Protein AF-A0A1R4EG35-F1 (afdb_monomer)

pLDDT: mean 75.97, std 17.66, range [34.5, 93.19]

Structure (mmCIF, N/CA/C/O backbone):
data_AF-A0A1R4EG35-F1
#
_entry.id   AF-A0A1R4EG35-F1
#
loop_
_atom_site.group_PDB
_atom_site.id
_atom_site.type_symbol
_atom_site.label_atom_id
_atom_site.label_alt_id
_atom_site.label_comp_id
_atom_site.label_asym_id
_atom_site.label_entity_id
_atom_site.label_seq_id
_atom_site.pdbx_PDB_ins_code
_atom_site.Cartn_x
_atom_site.Cartn_y
_atom_site.Cartn_z
_atom_site.occupancy
_atom_site.B_iso_or_equiv
_atom_site.auth_seq_id
_atom_site.auth_comp_id
_atom_site.auth_asym_id
_atom_site.auth_atom_id
_atom_site.pdbx_PDB_model_num
ATOM 1 N N . MET A 1 1 ? -50.763 43.560 3.212 1.00 39.41 1 MET A N 1
ATOM 2 C CA . MET A 1 1 ? -51.049 42.109 3.233 1.00 39.41 1 MET A CA 1
ATOM 3 C C . MET A 1 1 ? -49.767 41.361 3.568 1.00 39.41 1 MET A C 1
ATOM 5 O O . MET A 1 1 ? -48.828 41.402 2.789 1.00 39.41 1 MET A O 1
ATOM 9 N N . ASN A 1 2 ? -49.725 40.749 4.751 1.00 39.97 2 ASN A N 1
ATOM 10 C CA . ASN A 1 2 ? -48.693 39.807 5.193 1.00 39.97 2 ASN A CA 1
ATOM 11 C C . ASN A 1 2 ? -48.804 38.475 4.436 1.00 39.97 2 ASN A C 1
ATOM 13 O O . ASN A 1 2 ? -49.925 37.989 4.285 1.00 39.97 2 ASN A O 1
ATOM 17 N N . ARG A 1 3 ? -47.665 37.865 4.067 1.00 36.78 3 ARG A N 1
ATOM 18 C CA . ARG A 1 3 ? -47.423 36.406 3.938 1.00 36.78 3 ARG A CA 1
ATOM 19 C C . ARG A 1 3 ? -45.924 36.141 3.642 1.00 36.78 3 ARG A C 1
ATOM 21 O O . ARG A 1 3 ? -45.249 37.058 3.195 1.00 36.78 3 ARG A O 1
ATOM 28 N N . PRO A 1 4 ? -45.377 34.961 3.986 1.00 45.25 4 PRO A N 1
ATOM 29 C CA . PRO A 1 4 ? -44.383 34.821 5.052 1.00 45.25 4 PRO A CA 1
ATOM 30 C C . PRO A 1 4 ? -43.023 34.286 4.569 1.00 45.25 4 PRO A C 1
ATOM 32 O O . PRO A 1 4 ? -42.873 33.850 3.432 1.00 45.25 4 PRO A O 1
ATOM 35 N N . GLY A 1 5 ? -42.040 34.328 5.474 1.00 39.66 5 GLY A N 1
ATOM 36 C CA . GLY A 1 5 ? -40.664 33.894 5.252 1.00 39.66 5 GLY A CA 1
ATOM 37 C C . GLY A 1 5 ? -40.528 32.448 4.776 1.00 39.66 5 GLY A C 1
ATOM 38 O O . GLY A 1 5 ? -41.145 31.531 5.318 1.00 39.66 5 GLY A O 1
ATOM 39 N N . ILE A 1 6 ? -39.663 32.266 3.780 1.00 49.47 6 ILE A N 1
ATOM 40 C CA . ILE A 1 6 ? -39.140 30.962 3.386 1.00 49.47 6 ILE A CA 1
ATOM 41 C C . ILE A 1 6 ? -37.965 30.664 4.312 1.00 49.47 6 ILE A C 1
ATOM 43 O O . ILE A 1 6 ? -36.889 31.253 4.226 1.00 49.47 6 ILE A O 1
ATOM 47 N N . VAL A 1 7 ? -38.250 29.779 5.254 1.00 43.41 7 VAL A N 1
ATOM 48 C CA . VAL A 1 7 ? -37.307 29.097 6.129 1.00 43.41 7 VAL A CA 1
ATOM 49 C C . VAL A 1 7 ? -36.676 27.946 5.343 1.00 43.41 7 VAL A C 1
ATOM 51 O O . VAL A 1 7 ? -37.402 27.168 4.736 1.00 43.41 7 VAL A O 1
ATOM 54 N N . GLY A 1 8 ? -35.351 27.820 5.434 1.00 44.25 8 GLY A N 1
ATOM 55 C CA . GLY A 1 8 ? -34.644 26.537 5.392 1.00 44.25 8 GLY A CA 1
ATOM 56 C C . GLY A 1 8 ? -34.370 25.916 4.021 1.00 44.25 8 GLY A C 1
ATOM 57 O O . GLY A 1 8 ? -35.209 25.219 3.476 1.00 44.25 8 GLY A O 1
ATOM 58 N N . ASP A 1 9 ? -33.129 26.044 3.553 1.00 34.50 9 ASP A N 1
ATOM 59 C CA . ASP A 1 9 ? -32.243 24.871 3.496 1.00 34.50 9 ASP A CA 1
ATOM 60 C C . ASP A 1 9 ? -30.793 25.364 3.572 1.00 34.50 9 ASP A C 1
ATOM 62 O O . ASP A 1 9 ? -30.052 25.448 2.594 1.00 34.50 9 ASP A O 1
ATOM 66 N N . SER A 1 10 ? -30.395 25.796 4.770 1.00 45.22 10 SER A N 1
ATOM 67 C CA . SER A 1 10 ? -28.976 25.829 5.096 1.00 45.22 10 SER A 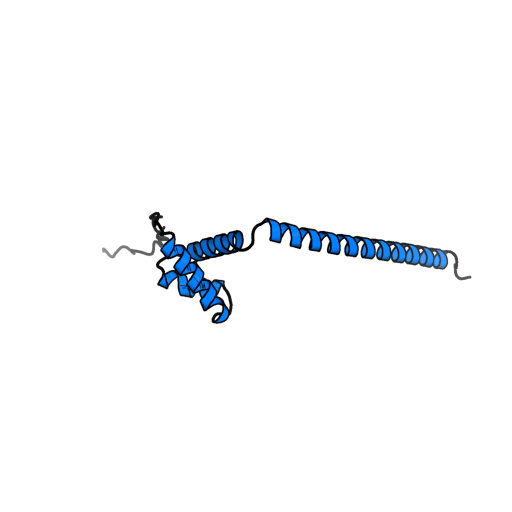CA 1
ATOM 68 C C . SER A 1 10 ? -28.558 24.372 5.221 1.00 45.22 10 SER A C 1
ATOM 70 O O . SER A 1 10 ? -28.737 23.778 6.285 1.00 45.22 10 SER A O 1
ATOM 72 N N . THR A 1 11 ? -28.024 23.798 4.142 1.00 45.78 11 THR A N 1
ATOM 73 C CA . THR A 1 11 ? -27.268 22.546 4.177 1.00 45.78 11 THR A CA 1
ATOM 74 C C . THR A 1 11 ? -26.008 22.785 5.017 1.00 45.78 11 THR A C 1
ATOM 76 O O . THR A 1 11 ? -24.897 22.970 4.519 1.00 45.78 11 THR A O 1
ATOM 79 N N . LEU A 1 12 ? -26.200 22.865 6.333 1.00 41.12 12 LEU A N 1
ATOM 80 C CA . LEU A 1 12 ? -25.145 22.808 7.319 1.00 41.12 12 LEU A CA 1
ATOM 81 C C . LEU A 1 12 ? -24.588 21.397 7.214 1.00 41.12 12 LEU A C 1
ATOM 83 O O . LEU A 1 12 ? -25.203 20.432 7.662 1.00 41.12 12 LEU A O 1
ATOM 87 N N . GLN A 1 13 ? -23.421 21.289 6.582 1.00 41.00 13 GLN A N 1
ATOM 88 C CA . GLN A 1 13 ? -22.506 20.198 6.862 1.00 41.00 13 GLN A CA 1
ATOM 89 C C . GLN A 1 13 ? -22.310 20.222 8.376 1.00 41.00 13 GLN A C 1
ATOM 91 O O . GLN A 1 13 ? -21.655 21.109 8.926 1.00 41.00 13 GLN A O 1
ATOM 96 N N . GLU A 1 14 ? -23.009 19.319 9.060 1.00 42.72 14 GLU A N 1
ATOM 97 C CA . GLU A 1 14 ? -22.844 19.095 10.479 1.00 42.72 14 GLU A CA 1
ATOM 98 C C . GLU A 1 14 ? -21.428 18.558 10.641 1.00 42.72 14 GLU A C 1
ATOM 100 O O . GLU A 1 14 ? -21.136 17.379 10.442 1.00 42.72 14 GLU A O 1
ATOM 105 N N . ASN A 1 15 ? -20.517 19.489 10.907 1.00 39.00 15 ASN A N 1
ATOM 106 C CA . ASN A 1 15 ? -19.141 19.220 11.261 1.00 39.00 15 ASN A CA 1
ATOM 107 C C . ASN A 1 15 ? -19.210 18.472 12.589 1.00 39.00 15 ASN A C 1
ATOM 109 O O . ASN A 1 15 ? -19.278 19.078 13.661 1.00 39.00 15 ASN A O 1
ATOM 113 N N . THR A 1 16 ? -19.286 17.145 12.507 1.00 53.00 16 THR A N 1
ATOM 114 C CA . THR A 1 16 ? -19.338 16.257 13.657 1.00 53.00 16 THR A CA 1
ATOM 115 C C . THR A 1 16 ? -18.134 16.559 14.527 1.00 53.00 16 THR A C 1
ATOM 117 O O . THR A 1 16 ? -16.995 16.249 14.174 1.00 53.00 16 THR A O 1
ATOM 120 N N . THR A 1 17 ? -18.410 17.218 15.647 1.00 42.56 17 THR A N 1
ATOM 121 C CA . THR A 1 17 ? -17.486 17.477 16.744 1.00 42.56 17 THR A CA 1
ATOM 122 C C . THR A 1 17 ? -16.549 16.283 16.923 1.00 42.56 17 THR A C 1
ATOM 124 O O . THR A 1 17 ? -16.991 15.160 17.183 1.00 42.56 17 THR A O 1
ATOM 127 N N . MET A 1 18 ? -15.244 16.505 16.731 1.00 47.56 18 MET A N 1
ATOM 128 C CA . MET A 1 18 ? -14.215 15.496 16.973 1.00 47.56 18 MET A CA 1
ATOM 129 C C . MET A 1 18 ? -14.132 15.223 18.478 1.00 47.56 18 MET A C 1
ATOM 131 O O . MET A 1 18 ? -1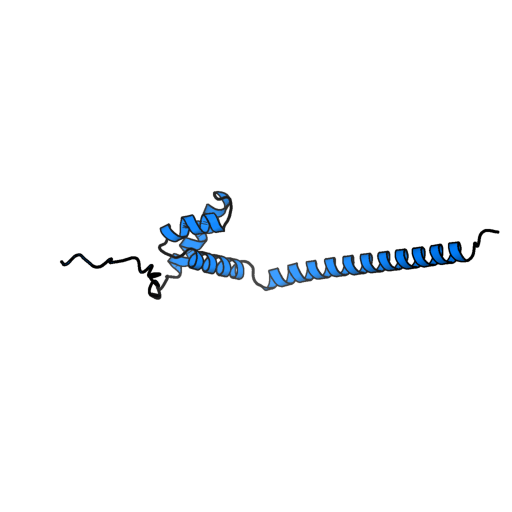3.228 15.672 19.175 1.00 47.56 18 MET A O 1
ATOM 135 N N . LYS A 1 19 ? -15.106 14.470 18.994 1.00 48.81 19 LYS A N 1
ATOM 136 C CA . LYS A 1 19 ? -14.999 13.780 20.270 1.00 48.81 19 LYS A CA 1
ATOM 137 C C . LYS A 1 19 ? -13.867 12.781 20.076 1.00 48.81 19 LYS A C 1
ATOM 139 O O . LYS A 1 19 ? -14.017 11.831 19.307 1.00 48.81 19 LYS A O 1
ATOM 144 N N . THR A 1 20 ? -12.733 13.011 20.731 1.00 49.38 20 THR A N 1
ATOM 145 C CA . THR A 1 20 ? -11.642 12.040 20.821 1.00 49.38 20 THR A CA 1
ATOM 146 C C . THR A 1 20 ? -12.199 10.803 21.517 1.00 49.38 20 THR A C 1
ATOM 148 O O . THR A 1 20 ? -1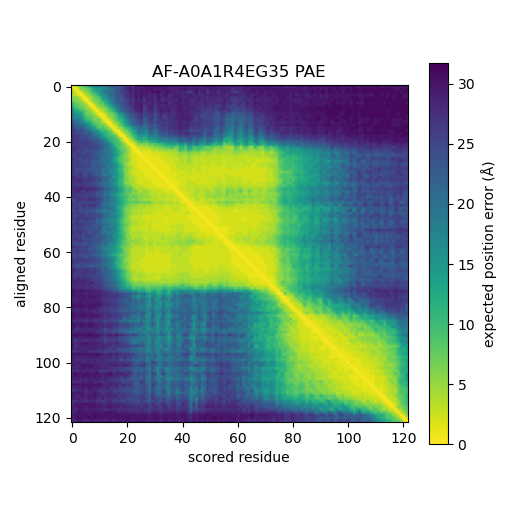2.197 10.692 22.739 1.00 49.38 20 THR A O 1
ATOM 151 N N . ARG A 1 21 ? -12.801 9.897 20.744 1.00 60.34 21 ARG A N 1
ATOM 152 C CA . ARG A 1 21 ? -13.257 8.608 21.246 1.00 60.34 21 ARG A CA 1
ATOM 153 C C . ARG A 1 21 ? -11.987 7.841 21.579 1.00 60.34 21 ARG A C 1
ATOM 155 O O . ARG A 1 21 ? -11.249 7.439 20.681 1.00 60.34 21 ARG A O 1
ATOM 162 N N . ASN A 1 22 ? -11.693 7.701 22.866 1.00 66.00 22 ASN A N 1
ATOM 163 C CA . ASN A 1 22 ? -10.603 6.865 23.343 1.00 66.00 22 ASN A CA 1
ATOM 164 C C . ASN A 1 22 ? -10.939 5.406 23.018 1.00 66.00 22 ASN A C 1
ATOM 166 O O . ASN A 1 22 ? -11.572 4.706 23.800 1.00 66.00 22 ASN A O 1
ATOM 170 N N . TYR A 1 23 ? -10.549 4.957 21.826 1.00 75.62 23 TYR A N 1
ATOM 171 C CA . TYR A 1 23 ? -10.675 3.561 21.436 1.00 75.62 23 TYR A CA 1
ATOM 172 C C . TYR A 1 23 ? -9.648 2.734 22.208 1.00 75.62 23 TYR A C 1
ATOM 174 O O . TYR A 1 23 ? -8.438 2.955 22.065 1.00 75.62 23 TYR A O 1
ATOM 182 N N . THR A 1 24 ? -10.129 1.785 23.011 1.00 83.81 24 THR A N 1
ATOM 183 C CA . THR A 1 24 ? -9.272 0.873 23.773 1.00 83.81 24 THR A CA 1
ATOM 184 C C . THR A 1 24 ? -8.473 -0.029 22.826 1.00 83.81 24 THR A C 1
ATOM 186 O O . THR A 1 24 ? -8.919 -0.300 21.705 1.00 83.81 24 THR A O 1
ATOM 189 N N . PRO A 1 25 ? -7.279 -0.497 23.229 1.00 82.56 25 PRO A N 1
ATOM 190 C CA . PRO A 1 25 ? -6.491 -1.420 22.410 1.00 82.56 25 PRO A CA 1
ATOM 191 C C . PRO A 1 25 ? -7.269 -2.698 22.064 1.00 82.56 25 PRO A C 1
ATOM 193 O O . PRO A 1 25 ? -7.209 -3.145 20.922 1.00 82.56 25 PRO A O 1
ATOM 196 N N . GLU A 1 26 ? -8.083 -3.211 22.990 1.00 85.38 26 GLU A N 1
ATOM 197 C CA . GLU A 1 26 ? -8.948 -4.376 22.764 1.00 85.38 26 GLU A CA 1
ATOM 198 C C . GLU A 1 26 ? -9.981 -4.141 21.656 1.00 85.38 26 GLU A C 1
ATOM 200 O O . GLU A 1 26 ? -10.176 -5.000 20.797 1.00 85.38 26 GLU A O 1
ATOM 205 N N . MET A 1 27 ? -10.614 -2.960 21.616 1.00 86.62 27 MET A N 1
ATOM 206 C CA . MET A 1 27 ? -11.542 -2.614 20.534 1.00 86.62 27 MET A CA 1
ATOM 207 C C . MET A 1 27 ? -10.835 -2.571 19.181 1.00 86.62 27 MET A C 1
ATOM 209 O O . MET A 1 27 ? -11.382 -3.057 18.191 1.00 86.62 27 MET A O 1
ATOM 213 N N . LYS A 1 28 ? -9.622 -2.005 19.132 1.00 87.69 28 LYS A N 1
ATOM 214 C CA . LYS A 1 28 ? -8.826 -1.930 17.899 1.00 87.69 28 LYS A CA 1
ATOM 215 C C . LYS A 1 28 ? -8.470 -3.321 17.396 1.00 87.69 28 LYS A C 1
ATOM 217 O O . LYS A 1 28 ? -8.671 -3.612 16.221 1.00 87.69 28 LYS A O 1
ATOM 222 N N . GLU A 1 29 ? -7.980 -4.178 18.284 1.00 86.62 29 GLU A N 1
ATOM 223 C CA . GLU A 1 29 ? -7.582 -5.538 17.933 1.00 86.62 29 GLU A CA 1
ATOM 224 C C . GLU A 1 29 ? -8.779 -6.377 17.483 1.00 86.62 29 GLU A C 1
ATOM 226 O O . GLU A 1 29 ? -8.719 -7.025 16.440 1.00 86.62 29 GLU A O 1
ATOM 231 N N . ARG A 1 30 ? -9.906 -6.289 18.199 1.00 90.00 30 ARG A N 1
ATOM 232 C CA . ARG A 1 30 ? -11.153 -6.958 17.815 1.00 90.00 30 ARG A CA 1
ATOM 233 C C . ARG A 1 30 ? -11.647 -6.507 16.441 1.00 90.00 30 ARG A C 1
ATOM 235 O O . ARG A 1 30 ? -12.071 -7.341 15.647 1.00 90.00 30 ARG A O 1
ATOM 242 N N . ALA A 1 31 ? -11.597 -5.207 16.158 1.00 90.69 31 ALA A N 1
ATOM 243 C CA . ALA A 1 31 ? -12.047 -4.659 14.883 1.00 90.69 31 ALA A CA 1
ATOM 244 C C . ALA A 1 31 ? -11.163 -5.109 13.713 1.00 90.69 31 ALA A C 1
ATOM 246 O O . ALA A 1 31 ? -11.674 -5.460 12.652 1.00 90.69 31 ALA A O 1
ATOM 247 N N . VAL A 1 32 ? -9.842 -5.128 13.913 1.00 90.19 32 VAL A N 1
ATOM 248 C CA . VAL A 1 32 ? -8.887 -5.605 12.906 1.00 90.19 32 VAL A CA 1
ATOM 249 C C . VAL A 1 32 ? -9.022 -7.113 12.690 1.00 90.19 32 VAL A C 1
ATOM 251 O O . VAL A 1 32 ? -9.048 -7.544 11.542 1.00 90.19 32 VAL A O 1
ATOM 254 N N . ARG A 1 33 ? -9.186 -7.907 13.755 1.00 90.19 33 ARG A N 1
ATOM 255 C CA . ARG A 1 33 ? -9.417 -9.358 13.657 1.00 90.19 33 ARG A CA 1
ATOM 256 C C . ARG A 1 33 ? -10.667 -9.665 12.835 1.00 90.19 33 ARG A C 1
ATOM 258 O O . ARG A 1 33 ? -10.573 -10.365 11.835 1.00 90.19 33 ARG A O 1
ATOM 265 N N . MET A 1 34 ? -11.783 -9.020 13.175 1.00 92.00 34 MET A N 1
ATOM 266 C CA . MET A 1 34 ? -13.043 -9.166 12.445 1.00 92.00 34 MET A CA 1
ATOM 267 C C . MET A 1 34 ? -12.910 -8.772 10.966 1.00 92.00 34 MET A C 1
ATOM 269 O O . MET A 1 34 ? -13.524 -9.397 10.108 1.00 92.00 34 MET A O 1
ATOM 273 N N . LEU A 1 35 ? -12.105 -7.752 10.650 1.00 90.62 35 LEU A N 1
ATOM 274 C CA . LEU A 1 35 ? -11.822 -7.362 9.268 1.00 90.62 35 LEU A CA 1
ATOM 275 C C . LEU A 1 35 ? -11.001 -8.403 8.509 1.00 90.62 35 LEU A C 1
ATOM 277 O O . LEU A 1 35 ? -11.275 -8.630 7.335 1.00 90.62 35 LEU A O 1
ATOM 281 N N . ILE A 1 36 ? -10.011 -9.018 9.154 1.00 89.19 36 ILE A N 1
ATOM 282 C CA . ILE A 1 36 ? -9.180 -10.058 8.538 1.00 89.19 36 ILE A CA 1
ATOM 283 C C . ILE A 1 36 ? -10.008 -11.314 8.263 1.00 89.19 36 ILE A C 1
ATOM 285 O O . ILE A 1 36 ? -9.873 -11.883 7.184 1.00 89.19 36 ILE A O 1
ATOM 289 N N . GLU A 1 37 ? -10.864 -11.710 9.206 1.00 88.44 37 GLU A N 1
ATOM 290 C CA . GLU A 1 37 ? -11.768 -12.858 9.063 1.00 88.44 37 GLU A CA 1
ATOM 291 C C . GLU A 1 37 ? -12.786 -12.629 7.946 1.00 88.44 37 GLU A C 1
ATOM 293 O O . GLU A 1 37 ? -12.986 -13.494 7.106 1.00 88.44 37 GLU A O 1
ATOM 298 N N . ALA A 1 38 ? -13.378 -11.435 7.894 1.00 87.81 38 ALA A N 1
ATOM 299 C CA . ALA A 1 38 ? -14.402 -11.124 6.910 1.00 87.81 38 ALA A CA 1
ATOM 300 C C . ALA A 1 38 ? -13.838 -10.744 5.533 1.00 87.81 38 ALA A C 1
ATOM 302 O O . ALA A 1 38 ? -14.616 -10.566 4.607 1.00 87.81 38 ALA A O 1
ATOM 303 N N . LYS A 1 39 ? -12.522 -10.547 5.353 1.00 86.25 39 LYS A N 1
ATOM 304 C CA . LYS A 1 39 ? -11.986 -9.974 4.100 1.00 86.25 39 LYS A CA 1
ATOM 305 C C . LYS A 1 39 ? -12.330 -10.807 2.860 1.00 86.25 39 LYS A C 1
ATOM 307 O O . LYS A 1 39 ? -12.476 -10.224 1.791 1.00 86.25 39 LYS A O 1
ATOM 312 N N . ASP A 1 40 ? -12.424 -12.127 3.018 1.00 85.75 40 ASP A N 1
ATOM 313 C CA . ASP A 1 40 ? -12.644 -13.084 1.930 1.00 85.75 40 ASP A CA 1
ATOM 314 C C . ASP A 1 40 ? -14.132 -13.185 1.540 1.00 85.75 40 ASP A C 1
ATOM 316 O O . ASP A 1 40 ? -14.450 -13.576 0.420 1.00 85.75 40 ASP A O 1
ATOM 320 N N . ASP A 1 41 ? -15.043 -12.742 2.415 1.00 89.88 41 ASP A N 1
ATOM 321 C CA . ASP A 1 41 ? -16.490 -12.694 2.160 1.00 89.88 41 ASP A CA 1
ATOM 322 C C . ASP A 1 41 ? -16.932 -11.449 1.368 1.00 89.88 41 ASP A C 1
ATOM 324 O O . ASP A 1 41 ? -18.086 -11.347 0.946 1.00 89.88 41 ASP A O 1
ATOM 328 N N . TYR A 1 42 ? -16.043 -10.466 1.174 1.00 90.12 42 TYR A N 1
ATOM 329 C CA . TYR A 1 42 ? -16.351 -9.220 0.467 1.00 90.12 42 TYR A CA 1
ATOM 330 C C . TYR A 1 42 ? -15.487 -9.056 -0.787 1.00 90.12 42 TYR A C 1
ATOM 332 O O . TYR A 1 42 ? -14.311 -9.408 -0.792 1.00 90.12 42 TYR A O 1
ATOM 340 N N . PRO A 1 43 ? -16.003 -8.384 -1.834 1.00 87.31 43 PRO A N 1
ATOM 341 C CA . PRO A 1 43 ? -15.261 -8.161 -3.079 1.00 87.31 43 PRO A CA 1
ATOM 342 C C . PRO A 1 43 ? -14.035 -7.249 -2.914 1.00 87.31 43 PRO A C 1
ATOM 344 O O . PRO A 1 43 ? -13.227 -7.107 -3.828 1.00 87.31 43 PRO A O 1
ATOM 347 N N . SER A 1 44 ? -13.915 -6.538 -1.789 1.00 89.50 44 SER A N 1
ATOM 348 C CA . SER A 1 44 ? -12.800 -5.631 -1.515 1.00 89.50 44 SER A CA 1
ATOM 349 C C . SER A 1 44 ? -12.669 -5.360 -0.021 1.00 89.50 44 SER A C 1
ATOM 351 O O . SER A 1 44 ? -13.675 -5.194 0.674 1.00 89.50 44 SER A O 1
ATOM 353 N N . THR A 1 45 ? -11.436 -5.142 0.449 1.00 87.31 45 THR A N 1
ATOM 354 C CA . THR A 1 45 ? -11.148 -4.732 1.836 1.00 87.31 45 THR A CA 1
ATOM 355 C C . THR A 1 45 ? -11.929 -3.482 2.238 1.00 87.31 45 THR A C 1
ATOM 357 O O . THR A 1 45 ? -12.431 -3.392 3.351 1.00 87.31 45 THR A O 1
ATOM 360 N N . TRP A 1 46 ? -12.091 -2.516 1.328 1.00 90.50 46 TRP A N 1
ATOM 361 C CA . TRP A 1 46 ? -12.868 -1.303 1.600 1.00 90.50 46 TRP A CA 1
ATOM 362 C C . TRP A 1 46 ? -14.361 -1.578 1.832 1.00 90.50 46 TRP A C 1
ATOM 364 O O . TRP A 1 46 ? -14.989 -0.906 2.649 1.00 90.50 46 TRP A O 1
ATOM 374 N N . SER A 1 47 ? -14.922 -2.585 1.156 1.00 91.25 47 SER A N 1
ATOM 375 C CA . SER A 1 47 ? -16.313 -3.002 1.354 1.00 91.25 47 SER A CA 1
ATOM 376 C C . SER A 1 47 ? -16.488 -3.668 2.724 1.00 91.25 47 SER A C 1
ATOM 378 O O . SER A 1 47 ? -17.365 -3.273 3.492 1.00 91.25 47 SER A O 1
ATOM 380 N N . ALA A 1 48 ? -15.560 -4.555 3.102 1.00 92.12 48 ALA A N 1
ATOM 381 C CA . ALA A 1 48 ? -15.513 -5.143 4.441 1.00 92.12 48 ALA A CA 1
ATOM 382 C C . ALA A 1 48 ? -15.352 -4.072 5.543 1.00 92.12 48 ALA A C 1
ATOM 384 O O . ALA A 1 48 ? -16.077 -4.083 6.536 1.00 92.12 48 ALA A O 1
ATOM 385 N N . ILE A 1 49 ? -14.471 -3.081 5.344 1.00 92.50 49 ILE A N 1
ATOM 386 C CA . ILE A 1 49 ? -14.280 -1.954 6.276 1.00 92.50 49 ILE A CA 1
ATOM 387 C C . ILE A 1 49 ? -15.587 -1.178 6.475 1.00 92.50 49 ILE A C 1
ATOM 389 O O . ILE A 1 49 ? -15.960 -0.898 7.615 1.00 92.50 49 ILE A O 1
ATOM 393 N N . LYS A 1 50 ? -16.298 -0.844 5.391 1.00 92.25 50 LYS A N 1
ATOM 394 C CA . LYS A 1 50 ? -17.590 -0.143 5.471 1.00 92.25 50 LYS A CA 1
ATOM 395 C C . LYS A 1 50 ? -18.647 -0.956 6.215 1.00 92.25 50 LYS A C 1
ATOM 397 O O . LYS A 1 50 ? -19.431 -0.371 6.954 1.00 92.25 50 LYS A O 1
ATOM 402 N N . ALA A 1 51 ? -18.655 -2.277 6.046 1.00 89.81 51 ALA A N 1
ATOM 403 C CA . ALA A 1 51 ? -19.600 -3.166 6.714 1.00 89.81 51 ALA A CA 1
ATOM 404 C C . ALA A 1 51 ? -19.286 -3.379 8.210 1.00 89.81 51 ALA A C 1
ATOM 406 O O . ALA A 1 51 ? -20.199 -3.579 9.012 1.00 89.81 51 ALA A O 1
ATOM 407 N N . ILE A 1 52 ? -18.009 -3.337 8.602 1.00 90.25 52 ILE A N 1
ATOM 408 C CA . ILE A 1 52 ? -17.556 -3.644 9.971 1.00 90.25 52 ILE A CA 1
ATOM 409 C C . ILE A 1 52 ? -17.458 -2.398 10.854 1.00 90.25 52 ILE A C 1
ATOM 411 O O . ILE A 1 52 ? -17.802 -2.464 12.033 1.00 90.25 52 ILE A O 1
ATOM 415 N N . ALA A 1 53 ? -17.046 -1.254 10.307 1.00 89.69 53 ALA A N 1
ATOM 416 C CA . ALA A 1 53 ? -16.938 0.005 11.047 1.00 89.69 53 ALA A CA 1
ATOM 417 C C . ALA A 1 53 ? -18.188 0.358 11.893 1.00 89.69 53 ALA A C 1
ATOM 419 O O . ALA A 1 53 ? -18.027 0.613 13.093 1.00 89.69 53 ALA A O 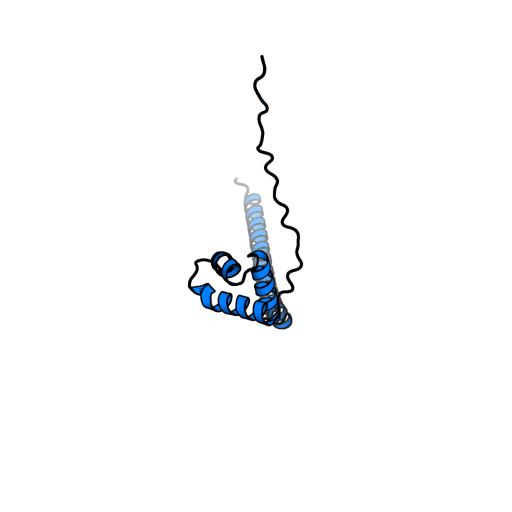1
ATOM 420 N N . PRO A 1 54 ? -19.431 0.286 11.362 1.00 89.19 54 PRO A N 1
ATOM 421 C CA . PRO A 1 54 ? -20.625 0.552 12.164 1.00 89.19 54 PRO A CA 1
ATOM 422 C C . PRO A 1 54 ? -20.851 -0.479 13.281 1.00 89.19 54 PRO A C 1
ATOM 424 O O . PRO A 1 54 ? -21.345 -0.105 14.340 1.00 89.19 54 PRO A O 1
ATOM 427 N N . LYS A 1 55 ? -20.436 -1.745 13.108 1.00 88.44 55 LYS A N 1
ATOM 428 C CA . LYS A 1 55 ? -20.576 -2.803 14.133 1.00 88.44 55 LYS A CA 1
ATOM 429 C C . LYS A 1 55 ? -19.691 -2.561 15.359 1.00 88.44 55 LYS A C 1
ATOM 431 O O . LYS A 1 55 ? -20.005 -3.025 16.449 1.00 88.44 55 LYS A O 1
ATOM 436 N N . ILE A 1 56 ? -18.584 -1.844 15.177 1.00 86.44 56 ILE A N 1
ATOM 437 C CA . ILE A 1 56 ? -17.625 -1.491 16.235 1.00 86.44 56 ILE A CA 1
ATOM 438 C C . ILE A 1 56 ? -17.912 -0.090 16.809 1.00 86.44 56 ILE A C 1
ATOM 440 O O . ILE A 1 56 ? -17.427 0.257 17.885 1.00 86.44 56 ILE A O 1
ATOM 444 N N . GLY A 1 57 ? -18.705 0.727 16.108 1.00 86.00 57 GLY A N 1
ATOM 445 C CA . GLY A 1 57 ? -18.980 2.116 16.486 1.00 86.00 57 GLY A CA 1
ATOM 446 C C . GLY A 1 57 ? -17.844 3.087 16.138 1.00 86.00 57 GLY A C 1
ATOM 447 O O . GLY A 1 57 ? -17.724 4.151 16.757 1.00 86.00 57 GLY A O 1
ATOM 448 N N . CYS A 1 58 ? -17.000 2.738 15.162 1.00 87.12 58 CYS A N 1
ATOM 449 C CA . CYS A 1 58 ? -15.931 3.595 14.650 1.00 87.12 58 CYS A CA 1
ATOM 450 C C . CYS A 1 58 ? -16.219 4.053 13.213 1.00 87.12 58 CYS A C 1
ATOM 452 O O . CYS A 1 58 ? -17.106 3.535 12.536 1.00 87.12 58 CYS A O 1
ATOM 454 N N . THR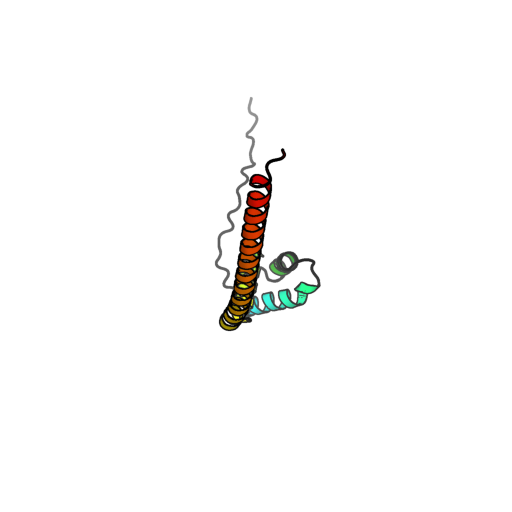 A 1 59 ? -15.478 5.055 12.736 1.00 88.81 59 THR A N 1
ATOM 455 C CA . THR A 1 59 ? -15.576 5.468 11.331 1.00 88.81 59 THR A CA 1
ATOM 456 C C . THR A 1 59 ? -14.797 4.498 10.433 1.00 88.81 59 THR A C 1
ATOM 458 O O . THR A 1 59 ? -13.766 3.965 10.861 1.00 88.81 59 THR A O 1
ATOM 461 N N . PRO A 1 60 ? -15.222 4.291 9.171 1.00 89.94 60 PRO A N 1
ATOM 462 C CA . PRO A 1 60 ? -14.486 3.473 8.202 1.00 89.94 60 PRO A CA 1
ATOM 463 C C . PRO A 1 60 ? -13.012 3.880 8.062 1.00 89.94 60 PRO A C 1
ATOM 465 O O . PRO A 1 60 ? -12.129 3.029 7.974 1.00 89.94 60 PRO A O 1
ATOM 468 N N . GLU A 1 61 ? -12.724 5.181 8.112 1.00 88.94 61 GLU A N 1
ATOM 469 C CA . GLU A 1 61 ? -11.356 5.705 8.050 1.00 88.94 61 GLU A CA 1
ATOM 470 C C . GLU A 1 61 ? -10.512 5.316 9.267 1.00 88.94 61 GLU A C 1
ATOM 472 O O . GLU A 1 61 ? -9.337 4.969 9.127 1.00 88.94 61 GLU A O 1
ATOM 477 N N . THR A 1 62 ? -11.119 5.299 10.456 1.00 89.94 62 THR A N 1
ATOM 478 C CA . THR A 1 62 ? -10.454 4.861 11.688 1.00 89.94 62 THR A CA 1
ATOM 479 C C . THR A 1 62 ? -10.059 3.387 11.591 1.00 89.94 62 THR A C 1
ATOM 481 O O . THR A 1 62 ? -8.909 3.035 11.859 1.00 89.94 62 THR A O 1
ATOM 484 N N . LEU A 1 63 ? -10.982 2.530 11.142 1.00 90.62 63 LEU A N 1
ATOM 485 C CA . LEU A 1 63 ? -10.717 1.102 10.959 1.00 90.62 63 LEU A CA 1
ATOM 486 C C . LEU A 1 63 ? -9.652 0.852 9.880 1.00 90.62 63 LEU A C 1
ATOM 488 O O . LEU A 1 63 ? -8.762 0.025 10.073 1.00 90.62 63 LEU A O 1
ATOM 492 N N . ARG A 1 64 ? -9.678 1.619 8.782 1.00 91.12 64 ARG A N 1
ATOM 493 C CA . ARG A 1 64 ? -8.631 1.580 7.750 1.00 91.12 64 ARG A CA 1
ATOM 494 C C . ARG A 1 64 ? -7.257 1.924 8.323 1.00 91.12 64 ARG A C 1
ATOM 496 O O . ARG A 1 64 ? -6.282 1.241 8.013 1.00 91.12 64 ARG A O 1
ATOM 503 N N . SER A 1 65 ? -7.174 2.965 9.152 1.00 90.44 65 SER A N 1
ATOM 504 C CA . SER A 1 65 ? -5.925 3.360 9.807 1.00 90.44 65 SER A CA 1
ATOM 505 C C . SER A 1 65 ? -5.397 2.250 10.719 1.00 90.44 65 SER A C 1
ATOM 507 O O . SER A 1 65 ? -4.215 1.915 10.661 1.00 90.44 65 SER A O 1
ATOM 509 N N . TRP A 1 66 ? -6.259 1.609 11.514 1.00 91.31 66 TRP A N 1
ATOM 510 C CA . TRP A 1 66 ? -5.847 0.491 12.370 1.00 91.31 66 TRP A CA 1
ATOM 511 C C . TRP A 1 66 ? -5.388 -0.728 11.579 1.00 91.31 66 TRP A C 1
ATOM 513 O O . TRP A 1 66 ? -4.366 -1.309 11.928 1.00 91.31 66 TRP A O 1
ATOM 523 N N . HIS A 1 67 ? -6.087 -1.074 10.497 1.00 89.31 67 HIS A N 1
ATOM 524 C CA . HIS A 1 67 ? -5.678 -2.157 9.606 1.00 89.31 67 HIS A CA 1
ATOM 525 C C . HIS A 1 67 ? -4.304 -1.884 8.984 1.00 89.31 67 HIS A C 1
ATOM 527 O O . HIS A 1 67 ? -3.441 -2.753 9.015 1.00 89.31 67 HIS A O 1
ATOM 533 N N . LYS A 1 68 ? -4.060 -0.660 8.4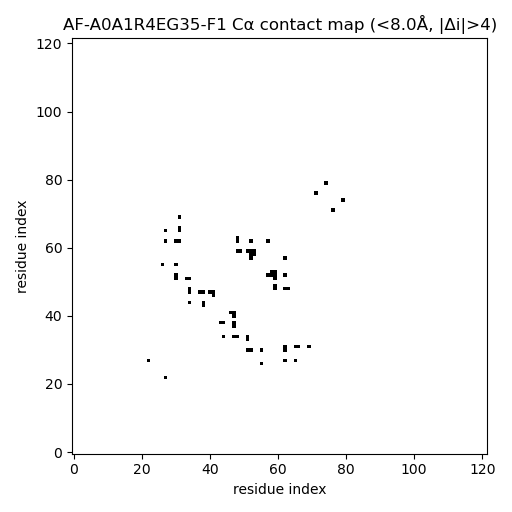94 1.00 87.25 68 LYS A N 1
ATOM 534 C CA . LYS A 1 68 ? -2.750 -0.265 7.959 1.00 87.25 68 LYS A CA 1
ATOM 535 C C . LYS A 1 68 ? -1.643 -0.425 9.010 1.00 87.25 68 LYS A C 1
ATOM 537 O O . LYS A 1 68 ? -0.680 -1.139 8.770 1.00 87.25 68 LYS A O 1
ATOM 542 N N . ASN A 1 69 ? -1.840 0.145 10.201 1.00 85.88 69 ASN A N 1
ATOM 543 C CA . ASN A 1 69 ? -0.887 0.018 11.308 1.00 85.88 69 ASN A CA 1
ATOM 544 C C . ASN A 1 69 ? -0.661 -1.441 11.739 1.00 85.88 69 ASN A C 1
ATOM 546 O O . ASN A 1 69 ? 0.414 -1.773 12.226 1.00 85.88 69 ASN A O 1
ATOM 550 N N . HIS A 1 70 ? -1.673 -2.304 11.621 1.00 86.25 70 HIS A N 1
ATOM 551 C CA . HIS A 1 70 ? -1.526 -3.729 11.896 1.00 86.25 70 HIS A CA 1
ATOM 552 C C . HIS A 1 70 ? -0.657 -4.403 10.833 1.00 86.25 70 HIS A C 1
ATOM 554 O O . HIS A 1 70 ? 0.312 -5.056 11.198 1.00 86.25 70 HIS A O 1
ATOM 560 N N . VAL A 1 71 ? -0.930 -4.173 9.544 1.00 82.62 71 VAL A N 1
ATOM 561 C CA . VAL A 1 71 ? -0.116 -4.699 8.436 1.00 82.62 71 VAL A CA 1
ATOM 562 C C . VAL A 1 71 ? 1.347 -4.269 8.580 1.00 82.62 71 VAL A C 1
ATOM 564 O O . VAL A 1 71 ? 2.230 -5.125 8.561 1.00 82.62 71 VAL A O 1
ATOM 567 N N . ASP A 1 72 ? 1.589 -2.983 8.848 1.00 77.88 72 ASP A N 1
ATOM 568 C CA . ASP A 1 72 ? 2.930 -2.415 9.055 1.00 77.88 72 ASP A CA 1
ATOM 569 C C . ASP A 1 72 ? 3.669 -3.041 10.261 1.00 77.88 72 ASP A C 1
ATOM 571 O O . ASP A 1 72 ? 4.896 -3.107 10.280 1.00 77.88 72 ASP A O 1
ATOM 575 N N . LYS A 1 73 ? 2.941 -3.515 11.285 1.00 76.62 73 LYS A N 1
ATOM 576 C CA . LYS A 1 73 ? 3.517 -4.233 12.439 1.00 76.62 73 LYS A CA 1
ATOM 577 C C . LYS A 1 73 ? 3.734 -5.718 12.165 1.00 76.62 73 LYS A C 1
ATOM 579 O O . LYS A 1 73 ? 4.697 -6.290 12.666 1.00 76.62 73 LYS A O 1
ATOM 584 N N . THR A 1 74 ? 2.827 -6.349 11.421 1.00 68.94 74 THR A N 1
ATOM 585 C CA . THR A 1 74 ? 2.902 -7.781 11.089 1.00 68.94 74 THR A CA 1
ATOM 586 C C . THR A 1 74 ? 3.964 -8.082 10.042 1.00 68.94 74 THR A C 1
ATOM 588 O O . THR A 1 74 ? 4.553 -9.158 10.070 1.00 68.94 74 THR A O 1
ATOM 591 N N . ILE A 1 75 ? 4.238 -7.133 9.144 1.00 62.28 75 ILE A N 1
ATOM 592 C CA . ILE A 1 75 ? 5.321 -7.224 8.176 1.00 62.28 75 ILE A CA 1
ATOM 593 C C . ILE A 1 75 ? 6.417 -6.276 8.666 1.00 62.28 75 ILE A C 1
ATOM 595 O O . ILE A 1 75 ? 6.357 -5.083 8.370 1.00 62.28 75 ILE A O 1
ATOM 599 N N . PRO A 1 76 ? 7.402 -6.752 9.449 1.00 57.56 76 PRO A N 1
ATOM 600 C CA . PRO A 1 76 ? 8.458 -5.878 9.932 1.00 57.56 76 PRO A CA 1
ATOM 601 C C . PRO A 1 76 ? 9.135 -5.213 8.731 1.00 57.56 76 PRO A C 1
ATOM 603 O O . PRO A 1 76 ? 9.483 -5.887 7.760 1.00 57.56 76 PRO A O 1
ATOM 606 N N . ALA A 1 77 ? 9.329 -3.894 8.804 1.00 58.41 77 ALA A N 1
ATOM 607 C CA . ALA A 1 77 ? 9.876 -3.072 7.721 1.00 58.41 77 ALA A CA 1
ATOM 608 C C . ALA A 1 77 ? 11.170 -3.642 7.103 1.00 58.41 77 ALA A C 1
ATOM 610 O O . ALA A 1 77 ? 11.437 -3.422 5.926 1.00 58.41 77 ALA A O 1
ATOM 611 N N . ASN A 1 78 ? 11.935 -4.429 7.868 1.00 56.91 78 ASN A N 1
ATOM 612 C CA . ASN A 1 78 ? 13.107 -5.161 7.393 1.00 56.91 78 ASN A CA 1
ATOM 613 C C . ASN A 1 78 ? 12.771 -6.176 6.277 1.00 56.91 78 ASN A C 1
ATOM 615 O O . ASN A 1 78 ? 13.410 -6.167 5.234 1.00 56.91 78 ASN A O 1
ATOM 619 N N . ILE A 1 79 ? 11.707 -6.972 6.420 1.00 57.97 79 ILE A N 1
ATOM 620 C CA . ILE A 1 79 ? 11.300 -7.969 5.411 1.00 57.97 79 ILE A CA 1
ATOM 621 C C . ILE A 1 79 ? 10.738 -7.284 4.151 1.00 57.97 79 ILE A C 1
ATOM 623 O O . ILE A 1 79 ? 10.984 -7.728 3.026 1.00 57.97 79 ILE A O 1
ATOM 627 N N . GLN A 1 80 ? 10.036 -6.154 4.306 1.00 59.47 80 GLN A N 1
ATOM 628 C CA . GLN A 1 80 ? 9.613 -5.345 3.155 1.00 59.47 80 GLN A CA 1
ATOM 629 C C . GLN A 1 80 ? 10.788 -4.668 2.448 1.00 59.47 80 GLN A C 1
ATOM 631 O O . GLN A 1 80 ? 10.775 -4.562 1.226 1.00 59.47 80 GLN A O 1
ATOM 636 N N . ALA A 1 81 ? 11.796 -4.198 3.183 1.00 60.38 81 ALA A N 1
ATOM 637 C CA . ALA A 1 81 ? 12.980 -3.582 2.595 1.00 60.38 81 ALA A CA 1
ATOM 638 C C . ALA A 1 81 ? 13.856 -4.618 1.876 1.00 60.38 81 ALA A C 1
ATOM 640 O O . ALA A 1 81 ? 14.313 -4.351 0.768 1.00 60.38 81 ALA A O 1
ATOM 641 N N . GLN A 1 82 ? 14.036 -5.807 2.461 1.00 60.75 82 GLN A N 1
ATOM 642 C CA . GLN A 1 82 ? 14.788 -6.906 1.850 1.00 60.75 82 GLN A CA 1
ATOM 643 C C . GLN A 1 82 ? 14.130 -7.377 0.546 1.00 60.75 82 GLN A C 1
ATOM 645 O O . GLN A 1 82 ? 14.773 -7.336 -0.500 1.00 60.75 82 GLN A O 1
ATOM 650 N N . SER A 1 83 ? 12.830 -7.696 0.570 1.00 65.88 83 SER A N 1
ATOM 651 C CA . SER A 1 83 ? 12.112 -8.138 -0.639 1.00 65.88 83 SER A CA 1
ATOM 652 C C . SER A 1 83 ? 12.041 -7.064 -1.733 1.00 65.88 83 SER A C 1
ATOM 654 O O . SER A 1 83 ? 12.153 -7.374 -2.921 1.00 65.88 83 SER A O 1
ATOM 656 N N . GLN A 1 84 ? 11.909 -5.784 -1.364 1.00 68.50 84 GLN A N 1
ATOM 657 C CA . GLN A 1 84 ? 11.943 -4.688 -2.335 1.00 68.50 84 GLN A CA 1
ATOM 658 C C . GLN A 1 84 ? 13.342 -4.467 -2.915 1.00 68.50 84 GLN A C 1
ATOM 660 O O . GLN A 1 84 ? 13.456 -4.249 -4.117 1.00 68.50 84 GLN A O 1
ATOM 665 N N . ALA A 1 85 ? 14.403 -4.554 -2.110 1.00 72.25 85 ALA A N 1
ATOM 666 C CA . ALA A 1 85 ? 15.775 -4.412 -2.595 1.00 72.25 85 ALA A CA 1
ATOM 667 C C . ALA A 1 85 ? 16.146 -5.520 -3.593 1.00 72.25 85 ALA A C 1
ATOM 669 O O . ALA A 1 85 ? 16.760 -5.243 -4.624 1.00 72.25 85 ALA A O 1
ATOM 670 N N . GLU A 1 86 ? 15.726 -6.759 -3.328 1.00 71.94 86 GLU A N 1
ATOM 671 C CA . GLU A 1 86 ? 15.902 -7.878 -4.257 1.00 71.94 86 GLU A CA 1
ATOM 672 C C . GLU A 1 86 ? 15.153 -7.641 -5.573 1.00 71.94 86 GLU A C 1
ATOM 674 O O . GLU A 1 86 ? 15.738 -7.766 -6.652 1.00 71.94 86 GLU A O 1
ATOM 679 N N . ARG A 1 87 ? 13.893 -7.193 -5.497 1.00 75.31 87 ARG A N 1
ATOM 680 C CA . ARG A 1 87 ? 13.095 -6.866 -6.684 1.00 75.31 87 ARG A CA 1
ATOM 681 C C . ARG A 1 87 ? 13.691 -5.715 -7.494 1.00 75.31 87 ARG A C 1
ATOM 683 O O . ARG A 1 87 ? 13.704 -5.785 -8.720 1.00 75.31 87 ARG A O 1
ATOM 690 N N . ILE A 1 88 ? 14.186 -4.671 -6.831 1.00 82.44 88 ILE A N 1
ATOM 691 C CA . ILE A 1 88 ? 14.840 -3.530 -7.483 1.00 82.44 88 ILE A CA 1
ATOM 692 C C . ILE A 1 88 ? 16.100 -3.999 -8.209 1.00 82.44 88 ILE A C 1
ATOM 694 O O . ILE A 1 88 ? 16.274 -3.683 -9.381 1.00 82.44 88 ILE A O 1
ATOM 698 N N . LYS A 1 89 ? 16.936 -4.815 -7.562 1.00 84.38 89 LYS A N 1
ATOM 699 C CA . LYS A 1 89 ? 18.172 -5.331 -8.161 1.00 84.38 89 LYS A CA 1
ATOM 700 C C . LYS A 1 89 ? 17.912 -6.175 -9.413 1.00 84.38 89 LYS A C 1
ATOM 702 O O . LYS A 1 89 ? 18.653 -6.058 -10.390 1.00 84.38 89 LYS A O 1
ATOM 707 N N . GLU A 1 90 ? 16.876 -7.013 -9.392 1.00 79.75 90 GLU A N 1
ATOM 708 C CA . GLU A 1 90 ? 16.442 -7.787 -10.561 1.00 79.75 90 GLU A CA 1
ATOM 709 C C . GLU A 1 90 ? 15.976 -6.864 -11.696 1.00 79.75 90 GLU A C 1
ATOM 711 O O . GLU A 1 90 ? 16.479 -6.953 -12.816 1.00 79.75 90 GLU A O 1
ATOM 716 N N . LEU A 1 91 ? 15.096 -5.906 -11.390 1.00 84.94 91 LEU A N 1
ATOM 717 C CA . LEU A 1 91 ? 14.582 -4.948 -12.373 1.00 84.94 91 LEU A CA 1
ATOM 718 C C . LEU A 1 91 ? 15.683 -4.063 -12.972 1.00 84.94 91 LEU A C 1
ATOM 720 O O . LEU A 1 91 ? 15.630 -3.722 -14.154 1.00 84.94 91 LEU A O 1
ATOM 724 N N . GLU A 1 92 ? 16.687 -3.679 -12.184 1.00 86.31 92 GLU A N 1
ATOM 725 C CA . GLU A 1 92 ? 17.846 -2.924 -12.662 1.00 86.31 92 GLU A CA 1
ATOM 726 C C . GLU A 1 92 ? 18.738 -3.757 -13.584 1.00 86.31 92 GLU A C 1
ATOM 728 O O . GLU A 1 92 ? 19.287 -3.230 -14.556 1.00 86.31 92 GLU A O 1
ATOM 733 N N . ARG A 1 93 ? 18.893 -5.056 -13.301 1.00 88.75 93 ARG A N 1
ATOM 734 C CA . ARG A 1 93 ? 19.613 -5.977 -14.184 1.00 88.75 93 ARG A CA 1
ATOM 735 C C . ARG A 1 93 ? 18.897 -6.096 -15.526 1.00 88.75 93 ARG A C 1
ATOM 737 O O . ARG A 1 93 ? 19.525 -5.834 -16.550 1.00 88.75 93 ARG A O 1
ATOM 744 N N . GLU A 1 94 ? 17.597 -6.367 -15.498 1.00 85.00 94 GLU A N 1
ATOM 745 C CA . GLU A 1 94 ? 16.772 -6.472 -16.701 1.00 85.00 94 GLU A CA 1
ATOM 746 C C . GLU A 1 94 ? 16.805 -5.166 -17.513 1.00 85.00 94 GLU A C 1
ATOM 748 O O . GLU A 1 94 ? 17.035 -5.177 -18.721 1.00 85.00 94 GLU A O 1
ATOM 753 N N . ASN A 1 95 ? 16.704 -4.006 -16.853 1.00 91.12 95 ASN A N 1
ATOM 754 C CA . ASN A 1 95 ? 16.819 -2.710 -17.526 1.00 91.12 95 ASN A CA 1
ATOM 755 C C . ASN A 1 95 ? 18.177 -2.499 -18.205 1.00 91.12 95 ASN A C 1
ATOM 757 O O . ASN A 1 95 ? 18.237 -1.893 -19.277 1.00 91.12 95 ASN A O 1
ATOM 761 N N . ARG A 1 96 ? 19.278 -2.947 -17.590 1.00 89.69 96 ARG A N 1
ATOM 762 C CA . ARG A 1 96 ? 20.611 -2.846 -18.204 1.00 89.69 96 ARG A CA 1
ATOM 763 C C . ARG A 1 96 ? 20.716 -3.722 -19.444 1.00 89.69 96 ARG A C 1
ATOM 765 O O . ARG A 1 96 ? 21.194 -3.238 -20.466 1.00 89.69 96 ARG A O 1
ATOM 772 N N . GLU A 1 97 ? 20.234 -4.957 -19.372 1.00 88.69 97 GLU A N 1
ATOM 773 C CA . GLU A 1 97 ? 20.242 -5.889 -20.503 1.00 88.69 97 GLU A CA 1
ATOM 774 C C . GLU A 1 97 ? 19.384 -5.359 -21.660 1.00 88.69 97 GLU A C 1
ATOM 776 O O . GLU A 1 97 ? 19.849 -5.298 -22.800 1.00 88.69 97 GLU A O 1
ATOM 781 N N . LEU A 1 98 ? 18.187 -4.844 -21.364 1.00 92.19 98 LEU A N 1
ATOM 782 C CA . LEU A 1 98 ? 17.315 -4.209 -22.356 1.00 92.19 98 LEU A CA 1
ATOM 783 C C . LEU A 1 98 ? 17.953 -2.968 -22.991 1.00 92.19 98 LEU A C 1
ATOM 785 O O . LEU A 1 98 ? 17.874 -2.775 -24.205 1.00 92.19 98 LEU A O 1
ATOM 789 N N . LYS A 1 99 ? 18.612 -2.114 -22.198 1.00 91.12 99 LYS A N 1
ATOM 790 C CA . LYS A 1 99 ? 19.339 -0.951 -22.729 1.00 91.12 99 LYS A CA 1
ATOM 791 C C . LYS A 1 99 ? 20.492 -1.383 -23.628 1.00 91.12 99 LYS A C 1
ATOM 793 O O . LYS A 1 99 ? 20.654 -0.816 -24.702 1.00 91.12 99 LYS A O 1
ATOM 798 N N . GLN A 1 100 ? 21.253 -2.399 -23.236 1.00 90.62 100 GLN A N 1
ATOM 799 C CA . GLN A 1 100 ? 22.363 -2.906 -24.037 1.00 90.62 100 GLN A CA 1
ATOM 800 C C . GLN A 1 100 ? 21.884 -3.511 -25.363 1.00 90.62 100 GLN A C 1
ATOM 802 O O . GLN A 1 100 ? 22.457 -3.208 -26.410 1.00 90.62 100 GLN A O 1
ATOM 807 N N . ALA A 1 101 ? 20.798 -4.289 -25.343 1.00 90.69 101 ALA A N 1
ATOM 808 C CA . ALA A 1 101 ? 20.165 -4.816 -26.550 1.00 90.69 101 ALA A CA 1
ATOM 809 C C . ALA A 1 101 ? 19.683 -3.688 -27.476 1.00 90.69 101 ALA A C 1
ATOM 811 O O . ALA A 1 101 ? 19.975 -3.701 -28.672 1.00 90.69 101 ALA A O 1
ATOM 812 N N . ASN A 1 102 ? 19.024 -2.666 -26.922 1.00 93.19 102 ASN A N 1
ATOM 813 C CA . ASN A 1 102 ? 18.589 -1.499 -27.689 1.00 93.19 102 ASN A CA 1
ATOM 814 C C . ASN A 1 102 ? 19.761 -0.750 -28.333 1.00 93.19 102 ASN A C 1
ATOM 816 O O . ASN A 1 102 ? 19.653 -0.317 -29.476 1.00 93.19 102 ASN A O 1
ATOM 820 N N . GLU A 1 103 ? 20.890 -0.612 -27.641 1.00 92.75 103 GLU A N 1
ATOM 821 C CA . GLU A 1 103 ? 22.078 0.029 -28.211 1.00 92.75 103 GLU A CA 1
ATOM 822 C C . GLU A 1 103 ? 22.693 -0.793 -29.351 1.00 92.75 103 GLU A C 1
ATOM 824 O O . GLU A 1 103 ? 23.122 -0.219 -30.352 1.00 92.75 103 GLU A O 1
ATOM 829 N N . ILE A 1 104 ? 22.695 -2.126 -29.255 1.00 91.38 104 ILE A N 1
ATOM 830 C CA . ILE A 1 104 ? 23.130 -3.003 -30.355 1.00 91.38 104 ILE A CA 1
ATOM 831 C C . ILE A 1 104 ? 22.204 -2.837 -31.561 1.00 91.38 104 ILE A C 1
ATOM 833 O O . ILE A 1 104 ? 22.688 -2.642 -32.675 1.00 91.38 104 ILE A O 1
ATOM 837 N N . ILE A 1 105 ? 20.887 -2.853 -31.343 1.00 90.81 105 ILE A N 1
ATOM 838 C CA . ILE A 1 105 ? 19.895 -2.688 -32.411 1.00 90.81 105 ILE A CA 1
ATOM 839 C C . ILE A 1 105 ? 20.043 -1.317 -33.076 1.00 90.81 105 ILE A C 1
ATOM 841 O O . ILE A 1 105 ? 20.073 -1.239 -34.300 1.00 90.81 105 ILE A O 1
ATOM 845 N N . LYS A 1 106 ? 20.206 -0.238 -32.303 1.00 90.62 106 LYS A N 1
ATOM 846 C CA . LYS A 1 106 ? 20.437 1.107 -32.856 1.00 90.62 106 LYS A CA 1
ATOM 847 C C . LYS A 1 106 ? 21.722 1.184 -33.673 1.00 90.62 106 LYS A C 1
ATOM 849 O O . LYS A 1 106 ? 21.718 1.774 -34.747 1.00 90.62 106 LYS A O 1
ATOM 854 N N . LYS A 1 107 ? 22.816 0.586 -33.189 1.00 90.94 107 LYS A N 1
ATOM 855 C CA . LYS A 1 107 ? 24.089 0.532 -33.925 1.00 90.94 107 LYS A CA 1
ATOM 856 C C . LYS A 1 107 ? 23.958 -0.268 -35.216 1.00 90.94 107 LYS A C 1
ATOM 858 O O . LYS A 1 107 ? 24.463 0.172 -36.243 1.00 90.94 107 LYS A O 1
ATOM 863 N N . ALA A 1 108 ? 23.256 -1.399 -35.179 1.00 88.38 108 ALA A N 1
ATOM 864 C CA . ALA A 1 108 ? 22.964 -2.193 -36.365 1.00 88.38 108 ALA A CA 1
ATOM 865 C C . ALA A 1 108 ? 22.111 -1.397 -37.363 1.00 88.38 108 ALA A C 1
ATOM 867 O O . ALA A 1 108 ? 22.471 -1.308 -38.530 1.00 88.38 108 ALA A O 1
ATOM 868 N N . ALA A 1 109 ? 21.039 -0.747 -36.904 1.00 87.50 109 ALA A N 1
ATOM 869 C CA . ALA A 1 109 ? 20.196 0.104 -37.740 1.00 87.50 109 ALA A CA 1
ATOM 870 C C . ALA A 1 109 ? 20.992 1.255 -38.378 1.00 87.50 109 ALA A C 1
ATOM 872 O O . ALA A 1 109 ? 20.855 1.499 -39.573 1.00 87.50 109 ALA A O 1
ATOM 873 N N . ALA A 1 110 ? 21.872 1.916 -37.619 1.00 87.75 110 ALA A N 1
ATOM 874 C CA . ALA A 1 110 ? 22.754 2.957 -38.143 1.00 87.75 110 ALA A CA 1
ATOM 875 C C . ALA A 1 110 ? 23.752 2.410 -39.180 1.00 87.75 110 ALA A C 1
ATOM 877 O O . ALA A 1 110 ? 23.980 3.045 -40.206 1.00 87.75 110 ALA A O 1
ATOM 878 N N . PHE A 1 111 ? 24.314 1.222 -38.941 1.00 86.19 111 PHE A N 1
ATOM 879 C CA . PHE A 1 111 ? 25.212 0.553 -39.883 1.00 86.19 111 PHE A CA 1
ATOM 880 C C . PHE A 1 111 ? 24.502 0.200 -41.197 1.00 86.19 111 PHE A C 1
ATOM 882 O O . PHE A 1 111 ? 25.025 0.488 -42.272 1.00 86.19 111 PHE A O 1
ATOM 889 N N . PHE A 1 112 ? 23.297 -0.372 -41.123 1.00 82.88 112 PHE A N 1
ATOM 890 C CA . PHE A 1 112 ? 22.506 -0.702 -42.310 1.00 82.88 112 PHE A CA 1
ATOM 891 C C . PHE A 1 112 ? 22.064 0.550 -43.073 1.00 82.88 112 PHE A C 1
ATOM 893 O O . PHE A 1 112 ? 22.233 0.593 -44.288 1.00 82.88 112 PHE A O 1
ATOM 900 N N . ALA A 1 113 ? 21.612 1.597 -42.378 1.00 84.56 113 ALA A N 1
ATOM 901 C CA . A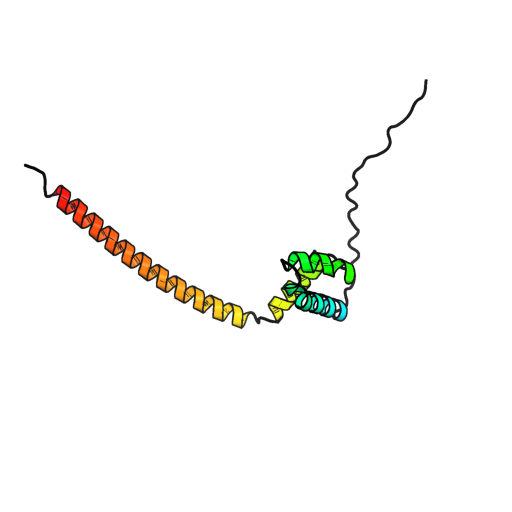LA A 1 113 ? 21.264 2.870 -43.006 1.00 84.56 113 ALA A CA 1
ATOM 902 C C . ALA A 1 113 ? 22.466 3.507 -43.731 1.00 84.56 113 ALA A C 1
ATOM 904 O O . ALA A 1 113 ? 22.330 4.000 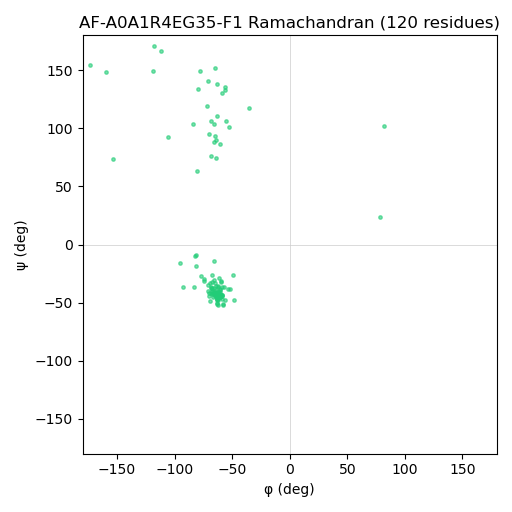-44.848 1.00 84.56 113 ALA A O 1
ATOM 905 N N . GLN A 1 114 ? 23.665 3.457 -43.139 1.00 80.50 114 GLN A N 1
ATOM 906 C CA . GLN A 1 114 ? 24.886 3.952 -43.783 1.00 80.50 114 GLN A CA 1
ATOM 907 C C . GLN A 1 114 ? 25.262 3.120 -45.020 1.00 80.50 114 GLN A C 1
ATOM 909 O O . GLN A 1 114 ? 25.654 3.683 -46.040 1.00 80.50 114 GLN A O 1
ATOM 914 N N . ALA A 1 115 ? 25.118 1.794 -44.952 1.00 76.50 115 ALA A N 1
ATOM 915 C CA . ALA A 1 115 ? 25.399 0.892 -46.068 1.00 76.50 115 ALA A CA 1
ATOM 916 C C . ALA A 1 115 ? 24.407 1.050 -47.239 1.00 76.50 115 ALA A C 1
ATOM 918 O O . ALA A 1 115 ? 24.796 0.882 -48.396 1.00 76.50 115 ALA A O 1
ATOM 919 N N . GLU A 1 116 ? 23.145 1.397 -46.965 1.00 71.12 116 GLU A N 1
ATOM 920 C CA . GLU A 1 116 ? 22.169 1.770 -48.000 1.00 71.12 116 GLU A CA 1
ATOM 921 C C . GLU A 1 116 ? 22.524 3.099 -48.680 1.00 71.12 116 GLU A C 1
ATOM 923 O O . GLU A 1 116 ? 22.391 3.214 -49.895 1.00 71.12 116 GLU A O 1
ATOM 928 N N . LEU A 1 117 ? 23.033 4.084 -47.932 1.00 65.69 117 LEU A N 1
ATOM 929 C CA . LEU A 1 117 ? 23.466 5.368 -48.498 1.00 65.69 117 LEU A CA 1
ATOM 930 C C . LEU A 1 117 ? 24.732 5.249 -49.361 1.00 65.69 117 LEU A C 1
ATOM 932 O O . LEU A 1 117 ? 24.875 5.991 -50.335 1.00 65.69 117 LEU A O 1
ATOM 936 N N . ASP A 1 118 ? 25.638 4.330 -49.018 1.00 62.91 118 ASP A N 1
ATOM 937 C CA . ASP A 1 118 ? 26.877 4.079 -49.770 1.00 62.91 118 ASP A CA 1
ATOM 938 C C . ASP A 1 118 ? 26.614 3.271 -51.057 1.00 62.91 118 ASP A C 1
ATOM 940 O O . ASP A 1 118 ? 27.282 3.444 -52.078 1.00 62.91 118 ASP A O 1
ATOM 944 N N . ARG A 1 119 ? 25.552 2.452 -51.066 1.00 64.62 119 ARG A N 1
ATOM 945 C CA . ARG A 1 119 ? 24.963 1.870 -52.281 1.00 64.62 119 ARG A CA 1
ATOM 946 C C . ARG A 1 119 ? 24.050 2.882 -52.979 1.00 64.62 119 ARG A C 1
ATOM 948 O O . ARG A 1 119 ? 22.854 2.647 -53.136 1.00 64.62 119 ARG A O 1
ATOM 955 N N . LYS A 1 120 ? 24.586 4.005 -53.459 1.00 60.06 120 LYS A N 1
ATOM 956 C CA . LYS A 1 120 ? 23.809 4.825 -54.404 1.00 60.06 120 LYS A CA 1
ATOM 957 C C . LYS A 1 120 ? 23.451 3.988 -55.646 1.00 60.06 120 LYS A C 1
ATOM 959 O O . LYS A 1 120 ? 24.348 3.354 -56.209 1.00 60.06 120 LYS A O 1
ATOM 964 N N . PRO A 1 121 ? 22.176 3.973 -56.085 1.00 62.47 121 PRO A N 1
ATOM 965 C CA . PRO A 1 121 ? 21.801 3.356 -57.349 1.00 62.47 121 PRO A CA 1
ATOM 966 C C . PRO A 1 121 ? 22.493 4.101 -58.495 1.00 62.47 121 PRO A C 1
ATOM 968 O O . PRO A 1 1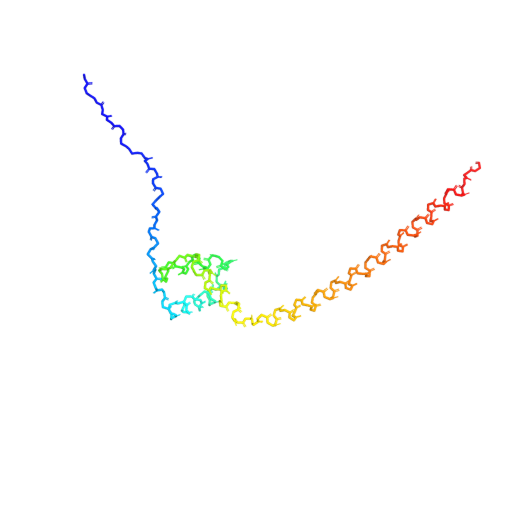21 ? 22.608 5.329 -58.475 1.00 62.47 121 PRO A O 1
ATOM 971 N N . LYS A 1 122 ? 22.998 3.322 -59.448 1.00 53.44 122 LYS A N 1
ATOM 972 C CA . LYS A 1 122 ? 23.582 3.795 -60.701 1.00 53.44 122 LYS A CA 1
ATOM 973 C C . LYS A 1 122 ? 22.504 4.338 -61.632 1.00 53.44 122 LYS A C 1
ATOM 975 O O . LYS A 1 122 ? 21.389 3.772 -61.604 1.00 53.44 122 LYS A O 1
#

Radius of gyration: 30.9 Å; Cα contacts (8 Å, |Δi|>4): 38; chains: 1; bounding box: 78×55×84 Å

Mean predicted aligned error: 16.51 Å

Sequence (122 aa):
MNRPGIVGDSTLQENTTMKTRNYTPEMKERAVRMLIEAKDDYPSTWSAIKAIAPKIGCTPETLRSWHKNHVDKTIPANIQAQSQAERIKELERENRELKQANEIIKKAAAFFAQAELDRKPK

Nearest PDB structures (foldseek):
  2rn7-assembly1_A  TM=9.023E-01  e=4.092E-05  Shigella flexneri

Secondary structure (DSSP, 8-state):
------------------------HHHHHHHHHHHHHHGGGSSSHHHHHHHHHHHHTS-HHHHHHHHHHHHHHHS-HHHHHHHHHHHHHHHHHHHHHHHHHHHHHHHHHHHHHHHHHHS---

Organism: NCBI:txid1945520

InterPro domains:
  IPR002514 Transposase IS3/IS911family [PF01527] (18-102)
  IPR009057 Homedomain-like superfamily [SSF46689] (18-114)
  IPR036388 Winged helix-like DNA-binding domain superfamily [G3DSA:1.10.10.10] (18-75)

Solvent-accessible surface area (backbone atoms only — not comparable to full-atom values): 7387 Å² total; per-residue (Å²): 136,91,84,81,85,88,77,83,83,79,83,66,77,76,75,72,76,84,69,83,74,83,74,50,70,67,57,52,52,53,53,43,50,53,45,64,71,42,33,82,82,34,101,36,63,68,56,34,37,57,66,44,17,68,79,74,73,48,52,44,68,56,52,50,52,52,42,50,56,46,51,56,62,75,50,48,64,65,61,58,50,52,57,46,51,54,52,49,54,51,52,52,50,53,51,50,55,54,50,52,52,50,52,50,51,51,51,49,51,51,50,51,55,52,54,53,64,72,56,62,83,130

Foldseek 3Di:
DDDDDDDDDPVPPPPPPPPVPPQDPVLLVVLLVQLVVCQVVDPHSLVSLCVRQVVSVHDSVVNVVSNVVVVCVVCPVVNVVVVVVVVVVVVVVVVVVVVVVVVVVVVVVVVVVVVVVVPDDD